Protein AF-A0A9E3WUY4-F1 (afdb_monomer_lite)

Secondary structure (DSSP, 8-state):
---TTS-TTTTTTHHHHHHHHHHHHHHHHHTTS--SS----EE---S-SSTTS-TTHHHHHTTTSSEE---HHHHHHHHHTTPPPPP-TT-PPPHHHHHHHHHH--HHHHHHHHHHHHHHHHHHHHHHHHHHHHHHHHHHHT-

Sequence (143 aa):
KHVPQLSPEAQGLVGIVNAQRIWQDNQSWWQGKGCPLAQEMIFASTGTKKPSDPPWKYVAALAGSDIQTNPPATNDAVEESGRTFTRQIDQLPAASILADIDTHVDMDHLEQTLMAEGIAKFAAPQLALLKLIAEKRASLALR

Radius of gyration: 19.66 Å; chains: 1; bounding box: 57×43×50 Å

pLDDT: mean 96.11, std 4.92, range [54.44, 98.75]

Structure (mmCIF, N/CA/C/O backbone):
data_AF-A0A9E3WUY4-F1
#
_entry.id   AF-A0A9E3WUY4-F1
#
loop_
_atom_site.group_PDB
_atom_site.id
_atom_site.type_symbol
_atom_site.label_atom_id
_atom_site.label_alt_id
_atom_site.label_comp_id
_atom_site.label_asym_id
_atom_site.label_entity_id
_atom_site.label_seq_id
_atom_site.pdbx_PDB_ins_code
_atom_site.Cartn_x
_atom_site.Cartn_y
_atom_site.Cartn_z
_atom_site.occupancy
_atom_site.B_iso_or_equiv
_atom_site.auth_seq_id
_atom_site.auth_comp_id
_atom_site.auth_asym_id
_atom_site.auth_atom_id
_atom_site.pdbx_PDB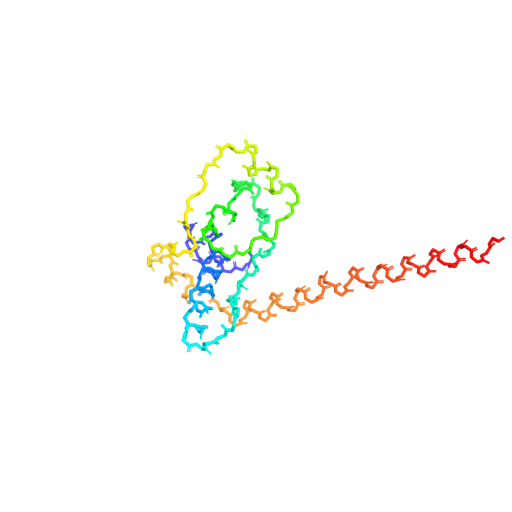_model_num
ATOM 1 N N . LYS A 1 1 ? -8.486 15.821 -5.918 1.00 68.94 1 LYS A N 1
ATOM 2 C CA . LYS A 1 1 ? -8.754 15.688 -7.375 1.00 68.94 1 LYS A CA 1
ATOM 3 C C . LYS A 1 1 ? -9.858 14.668 -7.635 1.00 68.94 1 LYS A C 1
ATOM 5 O O . LYS A 1 1 ? -10.738 14.972 -8.419 1.00 68.94 1 LYS A O 1
ATOM 10 N N . HIS A 1 2 ? -9.848 13.528 -6.943 1.00 85.81 2 HIS A N 1
ATOM 11 C CA . HIS A 1 2 ? -10.930 12.539 -6.962 1.00 85.81 2 HIS A CA 1
ATOM 12 C C . HIS A 1 2 ? -11.652 12.550 -5.610 1.00 85.81 2 HIS A C 1
ATOM 14 O O . HIS A 1 2 ? -11.023 12.909 -4.612 1.00 85.81 2 HIS A O 1
ATOM 20 N N . VAL A 1 3 ? -12.948 12.228 -5.609 1.00 92.25 3 VAL A N 1
ATOM 21 C CA . VAL A 1 3 ? -13.820 12.112 -4.422 1.00 92.25 3 VAL A CA 1
ATOM 22 C C . VAL A 1 3 ? -13.675 13.234 -3.366 1.00 92.25 3 VAL A C 1
ATOM 24 O O . VAL A 1 3 ? -13.477 12.957 -2.181 1.00 92.25 3 VAL A O 1
ATOM 27 N N . PRO A 1 4 ? -13.748 14.530 -3.750 1.00 94.62 4 PRO A N 1
ATOM 28 C CA . PRO A 1 4 ? -13.717 15.636 -2.785 1.00 94.62 4 PRO A CA 1
ATOM 29 C C . PRO A 1 4 ? -14.911 15.647 -1.817 1.00 94.62 4 PRO A C 1
ATOM 31 O O . PRO A 1 4 ? -14.875 16.390 -0.845 1.00 94.62 4 PRO A O 1
ATOM 34 N N . GLN A 1 5 ? -15.955 14.862 -2.098 1.00 96.19 5 GLN A N 1
ATOM 35 C CA . GLN A 1 5 ? -17.165 14.751 -1.286 1.00 96.19 5 GLN A CA 1
ATOM 36 C C . GLN A 1 5 ? -16.959 13.936 -0.006 1.00 96.19 5 GLN A C 1
ATOM 38 O O . GLN A 1 5 ? -17.750 14.096 0.915 1.00 96.19 5 GLN A O 1
ATOM 43 N N . LEU A 1 6 ? -15.911 13.101 0.062 1.00 97.25 6 LEU A N 1
ATOM 44 C CA . LEU A 1 6 ? -15.597 12.356 1.280 1.00 97.25 6 LEU A CA 1
ATOM 45 C C . LEU A 1 6 ? -15.369 13.312 2.449 1.00 97.25 6 LEU A C 1
ATOM 47 O O . LEU A 1 6 ? -14.652 14.313 2.313 1.00 97.25 6 LEU A O 1
ATOM 51 N N . SER A 1 7 ? -15.916 12.936 3.600 1.00 97.12 7 SER A N 1
ATOM 52 C CA . SER A 1 7 ? -15.706 13.614 4.874 1.00 97.12 7 SER A CA 1
ATOM 53 C C . SER A 1 7 ? -14.212 13.776 5.195 1.00 97.12 7 SER A C 1
ATOM 55 O O . SER A 1 7 ? -13.388 12.946 4.787 1.00 97.12 7 SER A O 1
ATOM 57 N N . PRO A 1 8 ? -13.821 14.822 5.947 1.00 95.69 8 PRO A N 1
ATOM 58 C CA . PRO A 1 8 ? -12.442 14.993 6.404 1.00 95.69 8 PRO A CA 1
ATOM 59 C C . PRO A 1 8 ? -11.870 13.748 7.096 1.00 95.69 8 PRO A C 1
ATOM 61 O O . PRO A 1 8 ? -10.690 13.443 6.928 1.00 95.69 8 PRO A O 1
ATOM 64 N N . GLU A 1 9 ? -12.706 13.011 7.823 1.00 95.75 9 GLU A N 1
ATOM 65 C CA . GLU A 1 9 ? -12.349 11.787 8.532 1.00 95.75 9 GLU A CA 1
ATOM 66 C C . GLU A 1 9 ? -12.074 10.614 7.577 1.00 95.75 9 GLU A C 1
ATOM 68 O O . GLU A 1 9 ? -11.158 9.832 7.825 1.00 95.75 9 GLU A O 1
ATOM 73 N N . ALA A 1 10 ? -12.806 10.501 6.462 1.00 96.69 10 ALA A N 1
ATOM 74 C CA . ALA A 1 10 ? -12.575 9.474 5.441 1.00 96.69 10 ALA A CA 1
ATOM 75 C C . ALA A 1 10 ? -11.369 9.782 4.529 1.00 96.69 10 ALA A C 1
ATOM 77 O O . ALA A 1 10 ? -10.779 8.879 3.916 1.00 96.69 10 ALA A O 1
ATOM 78 N N . GLN A 1 11 ? -10.962 11.052 4.430 1.00 94.75 11 GLN A N 1
ATOM 79 C CA . GLN A 1 11 ? -9.879 11.479 3.545 1.00 94.75 11 GLN A CA 1
ATOM 80 C C . GLN A 1 11 ? -8.527 10.857 3.920 1.00 94.75 11 GLN A C 1
ATOM 82 O O . GLN A 1 11 ? -7.862 11.218 4.889 1.00 94.75 11 GLN A O 1
ATOM 87 N N . GLY A 1 12 ? -8.027 9.985 3.043 1.00 93.69 12 GLY A N 1
ATOM 88 C CA . GLY A 1 12 ? -6.771 9.260 3.253 1.00 93.69 12 GLY A CA 1
ATOM 89 C C . GLY A 1 12 ? -6.929 7.912 3.956 1.00 93.69 12 GLY A C 1
ATOM 90 O O . GLY A 1 12 ? -5.907 7.314 4.295 1.00 93.69 12 GLY A O 1
ATOM 91 N N . LEU A 1 13 ? -8.165 7.430 4.134 1.00 96.31 13 LEU A N 1
ATOM 92 C CA . LEU A 1 13 ? -8.459 6.083 4.627 1.00 96.31 13 LEU A CA 1
ATOM 93 C C . LEU A 1 13 ? -8.826 5.089 3.522 1.00 96.31 13 LEU A C 1
ATOM 95 O O . LEU A 1 13 ? -8.612 3.901 3.721 1.00 96.31 13 LEU A O 1
ATOM 99 N N . VAL A 1 14 ? -9.287 5.545 2.351 1.00 96.56 14 VAL A N 1
ATOM 100 C CA . VAL A 1 14 ? -9.763 4.672 1.252 1.00 96.56 14 VAL A CA 1
ATOM 101 C C . VAL A 1 14 ? -8.799 3.519 0.942 1.00 96.56 14 VAL A C 1
ATOM 103 O O . VAL A 1 14 ? -9.213 2.368 0.902 1.00 96.56 14 VAL A O 1
ATOM 106 N N . GLY A 1 15 ? -7.497 3.795 0.793 1.00 96.38 15 GLY A N 1
ATOM 107 C CA . GLY A 1 15 ? -6.505 2.747 0.515 1.00 96.38 15 GLY A CA 1
ATOM 108 C C . GLY A 1 15 ? -6.292 1.755 1.667 1.00 96.38 15 GLY A C 1
ATOM 109 O O . GLY A 1 15 ? -6.070 0.576 1.413 1.00 96.38 15 GLY A O 1
ATOM 110 N N . ILE A 1 16 ? -6.389 2.217 2.920 1.00 97.62 16 ILE A N 1
ATOM 111 C CA . ILE A 1 16 ? -6.283 1.363 4.115 1.00 97.62 16 ILE A CA 1
ATOM 112 C C . ILE A 1 16 ? -7.520 0.469 4.211 1.00 97.62 16 ILE A C 1
ATOM 114 O O . ILE A 1 16 ? -7.380 -0.745 4.303 1.00 97.62 16 ILE A O 1
ATOM 118 N N . VAL A 1 17 ? -8.714 1.060 4.111 1.00 98.31 17 VAL A N 1
ATOM 119 C CA . VAL A 1 17 ? -9.992 0.336 4.155 1.00 98.31 17 VAL A CA 1
ATOM 120 C C . VAL A 1 17 ? -10.061 -0.708 3.046 1.00 98.31 17 VAL A C 1
ATOM 122 O O . VAL A 1 17 ? -10.441 -1.846 3.307 1.00 98.31 17 VAL A O 1
ATOM 125 N N . ASN A 1 18 ? -9.637 -0.356 1.829 1.00 98.00 18 ASN A N 1
ATOM 126 C CA . ASN A 1 18 ? -9.582 -1.299 0.717 1.00 98.00 18 ASN A CA 1
ATOM 127 C C . ASN A 1 18 ? -8.662 -2.492 1.029 1.00 98.00 18 ASN A C 1
ATOM 129 O O . ASN A 1 18 ? -9.065 -3.638 0.865 1.00 98.00 18 ASN A O 1
ATOM 133 N N . ALA A 1 19 ? -7.452 -2.239 1.538 1.00 98.12 19 ALA A N 1
ATOM 134 C CA . ALA A 1 19 ? -6.515 -3.303 1.898 1.00 98.12 19 ALA A CA 1
ATOM 135 C C . ALA A 1 19 ? -7.040 -4.203 3.032 1.00 98.12 19 ALA A C 1
ATOM 137 O O . ALA A 1 19 ? -6.917 -5.421 2.939 1.00 98.12 19 ALA A O 1
ATOM 138 N N . GLN A 1 20 ? -7.653 -3.625 4.071 1.00 98.56 20 GLN A N 1
ATOM 139 C CA . GLN A 1 20 ? -8.235 -4.378 5.189 1.00 98.56 20 GLN A CA 1
ATOM 140 C C . GLN A 1 20 ? -9.414 -5.255 4.736 1.00 98.56 20 GLN A C 1
ATOM 142 O O . GLN A 1 20 ? -9.489 -6.419 5.121 1.00 98.56 20 GLN A O 1
ATOM 147 N N . ARG A 1 21 ? -10.306 -4.730 3.883 1.00 98.38 21 ARG A N 1
ATOM 148 C CA . ARG A 1 21 ? -11.436 -5.493 3.322 1.00 98.38 21 ARG A CA 1
ATOM 149 C C . ARG A 1 21 ? -10.961 -6.641 2.432 1.00 98.38 21 ARG A C 1
ATOM 151 O O . ARG A 1 21 ? -11.361 -7.775 2.659 1.00 98.38 21 ARG A O 1
ATOM 158 N N . ILE A 1 22 ? -10.035 -6.379 1.505 1.00 97.94 22 ILE A N 1
ATOM 159 C CA . ILE A 1 22 ? -9.468 -7.432 0.644 1.00 97.94 22 ILE A CA 1
ATOM 160 C C . ILE A 1 22 ? -8.748 -8.492 1.484 1.00 97.94 22 ILE A C 1
ATOM 162 O O . ILE A 1 22 ? -8.838 -9.677 1.177 1.00 97.94 22 ILE A O 1
ATOM 166 N N . TRP A 1 23 ? -8.068 -8.100 2.566 1.00 98.25 23 TRP A N 1
ATOM 167 C CA . TRP A 1 23 ? -7.468 -9.060 3.490 1.00 98.25 23 TRP A CA 1
ATOM 168 C C . TRP A 1 23 ? -8.524 -9.952 4.151 1.00 98.25 23 TRP A C 1
ATOM 170 O O . TRP A 1 23 ? -8.367 -11.172 4.132 1.00 98.25 23 TRP A O 1
ATOM 180 N N . GLN A 1 24 ? -9.625 -9.385 4.655 1.00 97.94 24 GLN A N 1
ATOM 181 C CA . GLN A 1 24 ? -10.740 -10.161 5.219 1.00 97.94 24 GLN A CA 1
ATOM 182 C C . GLN A 1 24 ? -11.356 -11.120 4.187 1.00 97.94 24 GLN A C 1
ATOM 184 O O . GLN A 1 24 ? -11.601 -12.291 4.501 1.00 97.94 24 GLN A O 1
ATOM 189 N N . ASP A 1 25 ? -11.545 -10.658 2.950 1.00 97.50 25 ASP A N 1
ATOM 190 C CA . ASP A 1 25 ? -12.063 -11.473 1.849 1.00 97.50 25 ASP A CA 1
ATOM 191 C 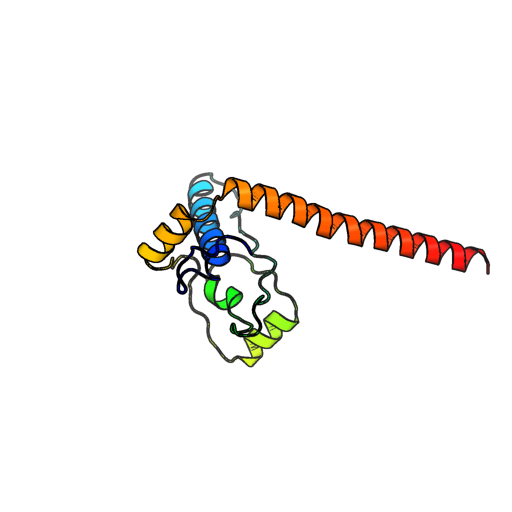C . ASP A 1 25 ? -11.090 -12.596 1.475 1.00 97.50 25 ASP A C 1
ATOM 193 O O . ASP A 1 25 ? -11.511 -13.735 1.281 1.00 97.50 25 ASP A O 1
ATOM 197 N N . ASN A 1 26 ? -9.782 -12.319 1.441 1.00 97.06 26 ASN A N 1
ATOM 198 C CA . ASN A 1 26 ? -8.747 -13.320 1.190 1.00 97.06 26 ASN A CA 1
ATOM 199 C C . ASN A 1 26 ? -8.757 -14.404 2.278 1.00 97.06 26 ASN A C 1
ATOM 201 O O . ASN A 1 26 ? -8.797 -15.591 1.952 1.00 97.06 26 ASN A O 1
ATOM 205 N N . GLN A 1 27 ? -8.788 -14.019 3.559 1.00 95.94 27 GLN A N 1
ATOM 206 C CA . GLN A 1 27 ? -8.883 -14.979 4.666 1.00 95.94 27 GLN A CA 1
ATOM 207 C C . GLN A 1 27 ? -10.129 -15.864 4.523 1.00 95.94 27 GLN A C 1
ATOM 209 O O . GLN A 1 27 ? -10.029 -17.090 4.586 1.00 95.94 27 GLN A O 1
ATOM 214 N N . SER A 1 28 ? -11.286 -15.250 4.261 1.00 96.19 28 SER A N 1
ATOM 215 C CA . SER A 1 28 ? -12.567 -15.951 4.120 1.00 96.19 28 SER A CA 1
ATOM 216 C C . SER A 1 28 ? -12.590 -16.877 2.904 1.00 96.19 28 SER A C 1
ATOM 218 O O . SER A 1 28 ? -13.083 -18.000 2.981 1.00 96.19 28 SER A O 1
ATOM 220 N N . TRP A 1 29 ? -12.030 -16.433 1.778 1.00 96.75 29 TRP A N 1
ATOM 221 C CA . TRP A 1 29 ? -11.984 -17.212 0.548 1.00 96.75 29 TRP A CA 1
ATOM 222 C C . TRP A 1 29 ? -11.117 -18.455 0.709 1.00 96.75 29 TRP A C 1
ATOM 224 O O . TRP A 1 29 ? -11.535 -19.540 0.318 1.00 96.75 29 TRP A O 1
ATOM 234 N N . TRP A 1 30 ? -9.915 -18.331 1.274 1.00 96.19 30 TRP A N 1
ATOM 235 C CA . TRP A 1 30 ? -8.998 -19.469 1.392 1.00 96.19 30 TRP A CA 1
ATOM 236 C C . TRP A 1 30 ? -9.340 -20.422 2.534 1.00 96.19 30 TRP A C 1
ATOM 238 O O . TRP A 1 30 ? -8.896 -21.577 2.524 1.00 96.19 30 TRP A O 1
ATOM 248 N N . GLN A 1 31 ? -10.164 -19.983 3.484 1.00 94.19 31 GLN A N 1
ATOM 249 C CA . GLN A 1 31 ? -10.632 -20.818 4.576 1.00 94.19 31 GLN A CA 1
ATOM 250 C C . GLN A 1 31 ? -11.303 -22.097 4.053 1.00 94.19 31 GLN A C 1
ATOM 252 O O . GLN A 1 31 ? -12.186 -22.082 3.200 1.00 94.19 31 GLN A O 1
ATOM 257 N N . GLY A 1 32 ? -10.870 -23.245 4.579 1.00 93.69 32 GLY A N 1
ATOM 258 C CA . GLY A 1 32 ? -11.474 -24.541 4.263 1.00 93.69 32 GLY A CA 1
ATOM 259 C C . GLY A 1 32 ? -11.136 -25.113 2.881 1.00 93.69 32 GLY A C 1
ATOM 260 O O . GLY A 1 32 ? -11.566 -26.223 2.583 1.00 93.69 32 GLY A O 1
ATOM 261 N N . LYS A 1 33 ? -10.327 -24.434 2.053 1.00 95.56 33 LYS A N 1
ATOM 262 C CA . LYS A 1 33 ? -9.911 -24.963 0.737 1.00 95.56 33 LYS A CA 1
ATOM 263 C C . LYS A 1 33 ? -8.838 -26.056 0.808 1.00 95.56 33 LYS A C 1
ATOM 265 O O . LYS A 1 33 ? -8.558 -26.688 -0.205 1.00 95.56 33 LYS A O 1
ATOM 270 N N . GLY A 1 34 ? -8.245 -26.292 1.982 1.00 94.06 34 GLY A N 1
ATOM 271 C CA . GLY A 1 34 ? -7.255 -27.356 2.183 1.00 94.06 34 GLY A CA 1
ATOM 272 C C . GLY A 1 34 ? -5.941 -27.131 1.429 1.00 94.06 34 GLY A C 1
ATOM 273 O O . GLY A 1 34 ? -5.248 -28.096 1.111 1.00 94.06 34 GLY A O 1
ATOM 274 N N . CYS A 1 35 ? -5.602 -25.875 1.117 1.00 94.19 35 CYS A N 1
ATOM 275 C CA . CYS A 1 35 ? -4.324 -25.542 0.500 1.00 94.19 35 CYS A CA 1
ATOM 276 C C . CYS A 1 35 ? -3.170 -25.965 1.429 1.00 94.19 35 CYS A C 1
ATOM 278 O O . CYS A 1 35 ? -3.235 -25.696 2.630 1.00 94.19 35 CYS A O 1
ATOM 280 N N . PRO A 1 36 ? -2.101 -26.594 0.904 1.00 95.25 36 PRO A N 1
ATOM 281 C CA . PRO A 1 36 ? -0.967 -27.030 1.723 1.00 95.25 36 PRO A CA 1
ATOM 282 C C . PRO A 1 36 ? -0.186 -25.857 2.331 1.00 95.25 36 PRO A C 1
ATOM 284 O O . PRO A 1 36 ? 0.533 -26.040 3.309 1.00 95.25 36 PRO A O 1
ATOM 287 N N . LEU A 1 37 ? -0.324 -24.663 1.748 1.00 94.25 37 LEU A N 1
ATOM 288 C CA . LEU A 1 37 ? 0.252 -23.411 2.222 1.00 94.25 37 LEU A CA 1
ATOM 289 C C . LEU A 1 37 ? -0.858 -22.368 2.378 1.00 94.25 37 LEU A C 1
ATOM 291 O O . LEU A 1 37 ? -1.832 -22.375 1.620 1.00 94.25 37 LEU A O 1
ATOM 295 N N . ALA A 1 38 ? -0.688 -21.466 3.343 1.00 90.81 38 ALA A N 1
ATOM 296 C CA . ALA A 1 38 ? -1.544 -20.296 3.479 1.00 90.81 38 ALA A CA 1
ATOM 297 C C . ALA A 1 38 ? -1.275 -19.314 2.329 1.00 90.81 38 ALA A C 1
ATOM 299 O O . ALA A 1 38 ? -0.124 -19.086 1.958 1.00 90.81 38 ALA A O 1
ATOM 300 N N . GLN A 1 39 ? -2.335 -18.728 1.774 1.00 93.81 39 GLN A N 1
ATOM 301 C CA . GLN A 1 39 ? -2.214 -17.658 0.789 1.00 93.81 39 GLN A CA 1
ATOM 302 C C . GLN A 1 39 ? -2.150 -16.310 1.514 1.00 93.81 39 GLN A C 1
ATOM 304 O O . GLN A 1 39 ? -3.169 -15.812 1.995 1.00 93.81 39 GLN A O 1
ATOM 309 N N . GLU A 1 40 ? -0.961 -15.719 1.567 1.00 94.75 40 GLU A N 1
ATOM 310 C CA . GLU A 1 40 ? -0.735 -14.400 2.163 1.00 94.75 40 GLU A CA 1
ATOM 311 C C . GLU A 1 40 ? -0.942 -13.274 1.144 1.00 94.75 40 GLU A C 1
ATOM 313 O O . GLU A 1 40 ? -0.673 -13.424 -0.054 1.00 94.75 40 GLU A O 1
ATOM 318 N N . MET A 1 41 ? -1.387 -12.116 1.628 1.00 97.31 41 MET A N 1
ATOM 319 C CA . MET A 1 41 ? -1.315 -10.868 0.881 1.00 97.31 41 MET A CA 1
ATOM 320 C C . MET A 1 41 ? 0.071 -10.225 0.976 1.00 97.31 41 MET A C 1
ATOM 322 O O . MET A 1 41 ? 0.781 -10.340 1.973 1.00 97.31 41 MET A O 1
ATOM 326 N N . ILE A 1 42 ? 0.432 -9.469 -0.062 1.00 98.12 42 ILE A N 1
ATOM 327 C CA . ILE A 1 42 ? 1.575 -8.557 -0.021 1.00 98.12 42 ILE A CA 1
ATOM 328 C C . ILE A 1 42 ? 1.048 -7.131 -0.142 1.00 98.12 42 ILE A C 1
ATOM 330 O O . ILE A 1 42 ? 0.590 -6.708 -1.205 1.00 98.12 42 ILE A O 1
ATOM 334 N N . PHE A 1 43 ? 1.143 -6.369 0.942 1.00 97.88 43 PHE A N 1
ATOM 335 C CA . PHE A 1 43 ? 0.837 -4.946 0.949 1.00 97.88 43 PHE A CA 1
ATOM 336 C C . PHE A 1 43 ? 2.043 -4.170 0.418 1.00 97.88 43 PHE A C 1
ATOM 338 O O . PHE A 1 43 ? 3.093 -4.100 1.060 1.00 97.88 43 PHE A O 1
ATOM 345 N N . ALA A 1 44 ? 1.899 -3.596 -0.774 1.00 96.56 44 ALA A N 1
ATOM 346 C CA . ALA A 1 44 ? 2.937 -2.814 -1.437 1.00 96.56 44 ALA A CA 1
ATOM 347 C C . ALA A 1 44 ? 2.606 -1.316 -1.453 1.00 96.56 44 ALA A C 1
ATOM 349 O O . ALA A 1 44 ? 1.473 -0.900 -1.220 1.00 96.56 44 ALA A O 1
ATOM 350 N N . SER A 1 45 ? 3.604 -0.489 -1.785 1.00 94.88 45 SER A N 1
ATOM 351 C CA . SER A 1 45 ? 3.457 0.975 -1.856 1.00 94.88 45 SER A CA 1
ATOM 352 C C . SER A 1 45 ? 3.035 1.615 -0.523 1.00 94.88 45 SER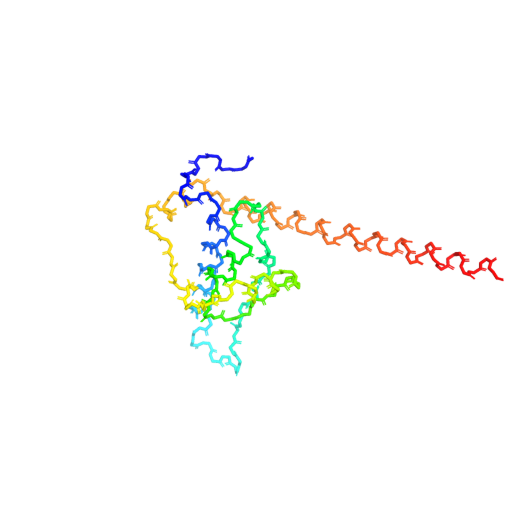 A C 1
ATOM 354 O O . SER A 1 45 ? 2.335 2.628 -0.493 1.00 94.88 45 SER A O 1
ATOM 356 N N . THR A 1 46 ? 3.522 1.066 0.586 1.00 95.38 46 THR A N 1
ATOM 357 C CA . THR A 1 46 ? 3.225 1.461 1.977 1.00 95.38 46 THR A CA 1
ATOM 358 C C . THR A 1 46 ? 3.939 2.735 2.445 1.00 95.38 46 THR A C 1
ATOM 360 O O . THR A 1 46 ? 3.723 3.190 3.564 1.00 95.38 46 THR A O 1
ATOM 363 N N . GLY A 1 47 ? 4.765 3.366 1.606 1.00 92.56 47 GLY A N 1
ATOM 364 C CA . GLY A 1 47 ? 5.329 4.680 1.922 1.00 92.56 47 GLY A CA 1
ATOM 365 C C . GLY A 1 47 ? 4.241 5.757 1.992 1.00 92.56 47 GLY A C 1
ATOM 366 O O . GLY A 1 47 ? 3.383 5.827 1.105 1.00 92.56 47 GLY A O 1
ATOM 367 N N . THR A 1 48 ? 4.279 6.607 3.020 1.00 93.06 48 THR A N 1
ATOM 368 C CA . THR A 1 48 ? 3.308 7.691 3.232 1.00 93.06 48 THR A CA 1
ATOM 369 C C . THR A 1 48 ? 3.249 8.665 2.049 1.00 93.06 48 THR A C 1
ATOM 371 O O . THR A 1 48 ? 4.273 9.060 1.498 1.00 93.06 48 THR A O 1
ATOM 374 N N . LYS A 1 49 ? 2.032 9.051 1.632 1.00 88.31 49 LYS A N 1
ATOM 375 C CA . LYS A 1 49 ? 1.809 9.898 0.441 1.00 88.31 49 LYS A CA 1
ATOM 376 C C . LYS A 1 49 ? 1.648 11.383 0.761 1.00 88.31 49 LYS A C 1
ATOM 378 O O . LYS A 1 49 ? 1.977 12.222 -0.071 1.00 88.31 49 LYS A O 1
ATOM 383 N N . LYS A 1 50 ? 1.110 11.712 1.939 1.00 90.25 50 LYS A N 1
ATOM 384 C CA . LYS A 1 50 ? 0.943 13.094 2.404 1.00 90.25 50 LYS A CA 1
ATOM 385 C C . LYS A 1 50 ? 2.071 13.418 3.386 1.00 90.25 50 LYS A C 1
ATOM 387 O O . LYS A 1 50 ? 2.157 12.734 4.397 1.00 90.25 50 LYS A O 1
ATOM 392 N N . PRO A 1 51 ? 2.889 14.460 3.162 1.00 90.69 51 PRO A N 1
ATOM 393 C CA . PRO A 1 51 ? 3.976 14.810 4.083 1.00 90.69 51 PRO A CA 1
ATOM 394 C C . PRO A 1 51 ? 3.526 15.115 5.521 1.00 90.69 51 PRO A C 1
ATOM 396 O O . PRO A 1 51 ? 4.322 15.017 6.443 1.00 90.69 51 PRO A O 1
ATOM 399 N N . SER A 1 52 ? 2.259 15.496 5.711 1.00 93.50 52 SER A N 1
ATOM 400 C CA . SER A 1 52 ? 1.665 15.752 7.028 1.00 93.50 52 SER A CA 1
ATOM 401 C C . SER A 1 52 ? 1.253 14.485 7.784 1.00 93.50 52 SER A C 1
ATOM 403 O O . SER A 1 52 ? 0.995 14.554 8.981 1.00 93.50 52 SER A O 1
ATOM 405 N N . ASP A 1 53 ? 1.119 13.351 7.093 1.00 95.06 53 ASP A N 1
ATOM 406 C CA . ASP A 1 53 ? 0.826 12.071 7.732 1.00 95.06 53 ASP A CA 1
ATOM 407 C C . ASP A 1 53 ? 2.118 11.497 8.348 1.00 95.06 53 ASP A C 1
ATOM 409 O O . ASP A 1 53 ? 3.200 11.680 7.784 1.00 95.06 53 ASP A O 1
ATOM 413 N N . PRO A 1 54 ? 2.035 10.733 9.452 1.00 96.38 54 PRO A N 1
ATOM 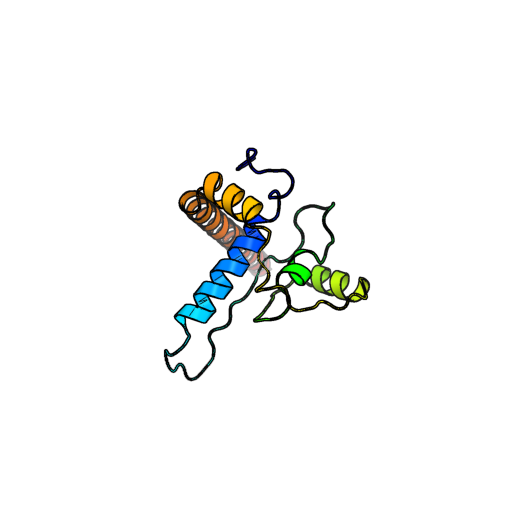414 C CA . PRO A 1 54 ? 3.198 10.033 9.985 1.00 96.38 54 PRO A CA 1
ATOM 415 C C . PRO A 1 54 ? 3.842 9.119 8.925 1.00 96.38 54 PRO A C 1
ATOM 417 O O . PRO A 1 54 ? 3.120 8.434 8.188 1.00 96.38 54 PRO A O 1
ATOM 420 N N . PRO A 1 55 ? 5.181 9.034 8.843 1.00 96.94 55 PRO A N 1
ATOM 421 C CA . PRO A 1 55 ? 5.854 8.252 7.801 1.00 96.94 55 PRO A CA 1
ATOM 422 C C . PRO A 1 55 ? 5.630 6.733 7.929 1.00 96.94 55 PRO A C 1
ATOM 424 O O . PRO A 1 55 ? 5.771 6.007 6.950 1.00 96.94 55 PRO A O 1
ATOM 427 N N . TRP A 1 56 ? 5.190 6.263 9.101 1.00 97.00 56 TRP A N 1
ATOM 428 C CA . TRP A 1 56 ? 4.793 4.876 9.386 1.00 97.00 56 TRP A CA 1
ATOM 429 C C . TRP A 1 56 ? 3.275 4.626 9.301 1.00 97.00 56 TRP A C 1
ATOM 431 O O . TRP A 1 56 ? 2.802 3.585 9.759 1.00 97.00 56 TRP A O 1
ATOM 441 N N . LYS A 1 57 ? 2.477 5.564 8.764 1.00 97.31 57 LYS A N 1
ATOM 442 C CA . LYS A 1 57 ? 1.000 5.493 8.760 1.00 97.31 57 LYS A CA 1
ATOM 443 C C . LYS A 1 57 ? 0.457 4.161 8.236 1.00 97.31 57 LYS A C 1
ATOM 445 O O . LYS A 1 57 ? -0.351 3.533 8.914 1.00 97.31 57 LYS A O 1
ATOM 450 N N . TYR A 1 58 ? 0.888 3.732 7.050 1.00 97.69 58 TYR A N 1
ATOM 451 C CA . TYR A 1 58 ? 0.386 2.491 6.452 1.00 97.69 58 TYR A CA 1
ATOM 452 C C . TYR A 1 58 ? 0.923 1.247 7.160 1.00 97.69 58 TYR A C 1
ATOM 454 O O . TYR A 1 58 ? 0.175 0.288 7.322 1.00 97.69 58 TYR A O 1
ATOM 462 N N . VAL A 1 59 ? 2.167 1.292 7.653 1.00 97.88 59 VAL A N 1
ATOM 463 C CA . VAL A 1 59 ? 2.741 0.180 8.424 1.00 97.88 59 VAL A CA 1
ATOM 464 C C . VAL A 1 59 ? 1.939 -0.080 9.689 1.00 97.88 59 VAL A C 1
ATOM 466 O O . VAL A 1 59 ? 1.560 -1.218 9.954 1.00 97.88 59 VAL A O 1
ATOM 469 N N . ALA A 1 60 ? 1.612 0.989 10.415 1.00 97.69 60 ALA A N 1
ATOM 470 C CA . ALA A 1 60 ? 0.787 0.919 11.611 1.00 97.69 60 ALA A CA 1
ATOM 471 C C . ALA A 1 60 ? -0.629 0.401 11.312 1.00 97.69 60 ALA A C 1
ATOM 473 O O . ALA A 1 60 ? -1.142 -0.431 12.052 1.00 97.69 60 ALA A O 1
ATOM 474 N N . ALA A 1 61 ? -1.255 0.884 10.235 1.00 97.75 61 ALA A N 1
ATOM 475 C CA . ALA A 1 61 ? -2.633 0.536 9.889 1.00 97.75 61 ALA A CA 1
ATOM 476 C C . ALA A 1 61 ? -2.802 -0.917 9.407 1.00 97.75 61 ALA A C 1
ATOM 478 O O . ALA A 1 61 ? -3.867 -1.501 9.583 1.00 97.75 61 ALA A O 1
ATOM 479 N N . LEU A 1 62 ? -1.760 -1.504 8.811 1.00 97.94 62 LEU A N 1
ATOM 480 C CA . LEU A 1 62 ? -1.778 -2.862 8.254 1.00 97.94 62 LEU A CA 1
ATOM 481 C C . LEU A 1 62 ? -1.017 -3.871 9.129 1.00 97.94 62 LEU A C 1
ATOM 483 O O . LEU A 1 62 ? -0.660 -4.957 8.679 1.00 97.94 62 LEU A O 1
ATOM 487 N N . ALA A 1 63 ? -0.716 -3.513 10.377 1.00 98.19 63 ALA A N 1
ATOM 488 C CA . ALA A 1 63 ? 0.025 -4.374 11.284 1.00 98.19 63 ALA A CA 1
ATOM 489 C C . ALA A 1 63 ? -0.793 -5.608 11.709 1.00 98.19 63 ALA A C 1
ATOM 491 O O . ALA A 1 63 ? -1.997 -5.528 11.969 1.00 98.19 63 ALA A O 1
ATOM 492 N N . GLY A 1 64 ? -0.109 -6.744 11.864 1.00 96.88 64 GLY A N 1
ATOM 493 C CA . GLY A 1 64 ? -0.630 -7.932 12.545 1.00 96.88 64 GLY A CA 1
ATOM 494 C C . GLY A 1 64 ? -1.064 -9.109 11.668 1.00 96.88 64 GLY A C 1
ATOM 495 O O . GLY A 1 64 ? -1.565 -10.078 12.236 1.00 96.88 64 GLY A O 1
ATOM 496 N N . SER A 1 65 ? -0.877 -9.062 10.345 1.00 96.56 65 SER A N 1
ATOM 497 C CA . SER A 1 65 ? -0.952 -10.235 9.457 1.00 96.56 65 SER A CA 1
ATOM 498 C C . SER A 1 65 ? -0.206 -9.974 8.148 1.00 96.56 65 SER A C 1
ATOM 500 O O . SER A 1 65 ? -0.066 -8.819 7.745 1.00 96.56 65 SER A O 1
ATOM 502 N N . ASP A 1 66 ? 0.184 -11.062 7.486 1.00 96.69 66 ASP A N 1
ATOM 503 C CA . ASP A 1 66 ? 0.709 -11.108 6.120 1.00 96.69 66 ASP A CA 1
ATOM 504 C C . ASP A 1 66 ? 1.949 -10.206 5.915 1.00 96.69 66 ASP A C 1
ATOM 506 O O . ASP A 1 66 ? 2.633 -9.817 6.867 1.00 96.69 66 ASP A O 1
ATOM 510 N N . ILE A 1 67 ? 2.298 -9.911 4.660 1.00 97.62 67 ILE A N 1
ATOM 511 C CA . ILE A 1 67 ? 3.592 -9.323 4.302 1.00 97.62 67 ILE A CA 1
ATOM 512 C C . ILE A 1 67 ? 3.417 -7.860 3.901 1.00 97.62 67 ILE A C 1
ATOM 514 O O . ILE A 1 67 ? 2.603 -7.526 3.043 1.00 97.62 67 ILE A O 1
ATOM 518 N N . GLN A 1 68 ? 4.251 -6.977 4.450 1.00 97.69 68 GLN A N 1
ATOM 519 C CA . GLN A 1 68 ? 4.403 -5.612 3.948 1.00 97.69 68 GLN A CA 1
ATOM 520 C C . GLN A 1 68 ? 5.743 -5.467 3.223 1.00 97.69 68 GLN A C 1
ATOM 522 O O . GLN A 1 68 ? 6.799 -5.736 3.797 1.00 97.69 68 GLN A O 1
ATOM 527 N N . THR A 1 69 ? 5.713 -5.029 1.962 1.00 97.50 69 THR A N 1
ATOM 528 C CA . THR A 1 69 ? 6.925 -4.673 1.214 1.00 97.50 69 THR A CA 1
ATOM 529 C C . THR A 1 69 ? 7.114 -3.162 1.239 1.00 97.50 69 THR A C 1
ATOM 531 O O . THR A 1 69 ? 6.392 -2.389 0.601 1.00 97.50 69 THR A O 1
ATOM 534 N N . ASN A 1 70 ? 8.088 -2.742 2.040 1.00 96.75 70 ASN A N 1
ATOM 535 C CA . ASN A 1 70 ? 8.312 -1.345 2.369 1.00 96.75 70 ASN A CA 1
ATOM 536 C C . ASN A 1 70 ? 9.563 -0.816 1.656 1.00 96.75 70 ASN A C 1
ATOM 538 O O . ASN A 1 70 ? 10.576 -1.518 1.589 1.00 96.75 70 ASN A O 1
ATOM 542 N N . PRO A 1 71 ? 9.547 0.439 1.173 1.00 94.56 71 PRO A N 1
ATOM 543 C CA . PRO A 1 71 ? 10.778 1.141 0.831 1.00 94.56 71 PRO A CA 1
ATOM 544 C C . PRO A 1 71 ? 11.720 1.212 2.049 1.00 94.56 71 PRO A C 1
ATOM 546 O O . PRO A 1 71 ? 11.217 1.373 3.163 1.00 94.56 71 PRO A O 1
ATOM 549 N N . PRO A 1 72 ? 13.057 1.185 1.869 1.00 96.31 72 PRO A N 1
ATOM 550 C CA . PRO A 1 72 ? 14.011 1.273 2.981 1.00 96.31 72 PRO A CA 1
ATOM 551 C C . PRO A 1 72 ? 13.731 2.439 3.939 1.00 96.31 72 PRO A C 1
ATOM 553 O O . PRO A 1 72 ? 13.545 2.213 5.126 1.00 96.31 72 PRO A O 1
ATOM 556 N N . ALA A 1 73 ? 13.506 3.644 3.407 1.00 96.06 73 ALA A N 1
ATOM 557 C CA . ALA A 1 73 ? 13.193 4.828 4.212 1.00 96.06 73 ALA A CA 1
ATOM 558 C C . ALA A 1 73 ? 11.909 4.700 5.060 1.00 96.06 73 ALA A C 1
ATOM 560 O O . ALA A 1 73 ? 11.759 5.382 6.069 1.00 96.06 73 ALA A O 1
ATOM 561 N N . THR A 1 74 ? 10.954 3.851 4.661 1.00 96.88 74 THR A N 1
ATOM 562 C CA . THR A 1 74 ? 9.765 3.564 5.478 1.00 96.88 74 THR A CA 1
ATOM 563 C C . THR A 1 74 ? 10.109 2.651 6.654 1.00 96.88 74 THR A C 1
ATOM 565 O O . THR A 1 74 ? 9.569 2.857 7.737 1.00 96.88 74 THR A O 1
ATOM 568 N N . ASN A 1 75 ? 11.012 1.683 6.467 1.00 97.38 75 ASN A N 1
ATOM 569 C CA . ASN A 1 75 ? 11.504 0.846 7.563 1.00 97.38 75 ASN A CA 1
ATOM 570 C C . ASN A 1 75 ? 12.353 1.663 8.544 1.00 97.38 75 ASN A C 1
ATOM 572 O O . ASN A 1 75 ? 12.122 1.556 9.744 1.00 97.38 75 ASN A O 1
ATOM 576 N N . ASP A 1 76 ? 13.232 2.534 8.039 1.00 98.06 76 ASP A N 1
ATOM 577 C CA . ASP A 1 76 ? 14.035 3.441 8.870 1.00 98.06 76 ASP A CA 1
ATOM 578 C C . ASP A 1 76 ? 13.119 4.324 9.731 1.00 98.06 76 ASP A C 1
ATOM 580 O O . ASP A 1 76 ? 13.242 4.371 10.950 1.00 98.06 76 ASP A O 1
ATOM 584 N N . ALA A 1 77 ? 12.098 4.938 9.119 1.00 97.88 77 ALA A N 1
ATOM 585 C CA . ALA A 1 77 ? 11.137 5.766 9.842 1.00 97.88 77 ALA A CA 1
ATOM 586 C C . ALA A 1 77 ? 10.320 4.983 10.886 1.00 97.88 77 ALA A C 1
ATOM 588 O O . ALA A 1 77 ? 9.915 5.542 11.905 1.00 97.88 77 ALA A O 1
ATOM 589 N N . VAL A 1 78 ? 10.038 3.702 10.637 1.00 97.88 78 VAL A N 1
ATOM 590 C CA . VAL A 1 78 ? 9.391 2.814 11.612 1.00 97.88 78 VAL A CA 1
ATOM 591 C C . VAL A 1 78 ? 10.318 2.552 12.796 1.00 97.88 78 VAL A C 1
ATOM 593 O O . VAL A 1 78 ? 9.873 2.694 13.935 1.00 97.88 78 VAL A O 1
ATOM 596 N N . GLU A 1 79 ? 11.580 2.213 12.544 1.00 97.88 79 GLU A N 1
ATOM 597 C CA . GLU A 1 79 ? 12.580 1.962 13.584 1.00 97.88 79 GLU A CA 1
ATOM 598 C C . GLU A 1 79 ? 12.824 3.215 14.438 1.00 97.88 79 GLU A C 1
ATOM 600 O O . GLU A 1 79 ? 12.669 3.175 15.660 1.00 97.88 79 GLU A O 1
ATOM 605 N N . GLU A 1 80 ? 13.081 4.356 13.796 1.00 98.12 80 GLU A N 1
ATOM 606 C CA . GLU A 1 80 ? 13.303 5.651 14.451 1.00 98.12 80 GLU A CA 1
ATOM 607 C C . GLU A 1 80 ? 12.102 6.119 15.280 1.00 98.12 80 GLU A C 1
ATOM 609 O O . GLU A 1 80 ? 12.264 6.850 16.258 1.00 98.12 80 GLU A O 1
ATOM 614 N N . SER A 1 81 ? 10.885 5.689 14.925 1.00 97.44 81 SER A N 1
ATOM 615 C CA . SER A 1 81 ? 9.684 6.049 15.681 1.00 97.44 81 SER A CA 1
ATOM 616 C C . SER A 1 81 ? 9.687 5.495 17.111 1.00 97.44 81 SER A C 1
ATOM 618 O O . SER A 1 81 ? 8.961 6.012 17.963 1.00 97.44 81 SER A O 1
ATOM 620 N N . GLY A 1 82 ? 10.443 4.418 17.372 1.00 97.75 82 GLY A N 1
ATOM 621 C CA . GLY A 1 82 ? 10.465 3.719 18.660 1.00 97.75 82 GLY A CA 1
ATOM 622 C C . GLY A 1 82 ? 9.111 3.124 19.072 1.00 97.75 82 GLY A C 1
ATOM 623 O O . GLY A 1 82 ? 8.906 2.791 20.241 1.00 97.75 82 GLY A O 1
ATOM 624 N N . ARG A 1 83 ? 8.147 3.023 18.145 1.00 96.88 83 ARG A N 1
ATOM 625 C CA . ARG A 1 83 ? 6.782 2.571 18.439 1.00 96.88 83 ARG A CA 1
ATOM 626 C C . ARG A 1 83 ? 6.679 1.055 18.357 1.00 96.88 83 ARG A C 1
ATOM 628 O O . ARG A 1 83 ? 7.209 0.421 17.455 1.00 96.88 83 ARG A O 1
ATOM 635 N N . THR A 1 84 ? 5.885 0.482 19.255 1.00 97.12 84 THR A N 1
ATOM 636 C CA . THR A 1 84 ? 5.369 -0.881 19.094 1.00 97.12 84 THR A CA 1
ATOM 637 C C . THR A 1 84 ? 4.008 -0.812 18.408 1.00 97.12 84 THR A C 1
ATOM 639 O O . THR A 1 84 ? 3.094 -0.157 18.913 1.00 97.12 84 THR A O 1
ATOM 642 N N . PHE A 1 85 ? 3.863 -1.475 17.262 1.00 97.06 85 PHE A N 1
ATOM 643 C CA . PHE A 1 85 ? 2.577 -1.602 16.576 1.00 97.06 85 PHE A CA 1
ATOM 644 C C . PHE A 1 85 ? 1.852 -2.867 17.034 1.00 97.06 85 PHE A C 1
ATOM 646 O O . PHE A 1 85 ? 2.448 -3.938 17.129 1.00 97.06 85 PHE A O 1
ATOM 653 N N . THR A 1 86 ? 0.558 -2.743 17.313 1.00 97.31 86 THR A N 1
ATOM 654 C CA . THR A 1 86 ? -0.329 -3.873 17.612 1.00 97.31 86 THR A CA 1
ATOM 655 C C . THR A 1 86 ? -1.114 -4.263 16.364 1.00 97.31 86 THR A C 1
ATOM 657 O O . THR A 1 86 ? -1.085 -3.559 15.359 1.00 97.31 86 THR A O 1
ATOM 660 N N . ARG A 1 87 ? -1.820 -5.394 16.410 1.00 98.19 87 ARG A N 1
ATOM 661 C CA . ARG A 1 87 ? -2.664 -5.846 15.301 1.00 98.19 87 ARG A CA 1
ATOM 662 C C . ARG A 1 87 ? -3.773 -4.829 14.998 1.00 98.19 87 ARG A C 1
ATOM 664 O O . ARG A 1 87 ? -4.533 -4.475 15.894 1.00 98.19 87 ARG A O 1
ATOM 671 N N . GLN A 1 88 ? -3.831 -4.371 13.748 1.00 98.25 88 GLN A N 1
ATOM 672 C CA . GLN A 1 88 ? -4.788 -3.388 13.219 1.00 98.25 88 GLN A CA 1
ATOM 673 C C . GLN A 1 88 ? -5.430 -3.822 11.891 1.00 98.25 88 GLN A C 1
ATOM 675 O O . GLN A 1 88 ? -6.416 -3.228 11.467 1.00 98.25 88 GLN A O 1
ATOM 680 N N . ILE A 1 89 ? -4.903 -4.854 11.225 1.00 98.00 89 ILE A N 1
ATOM 681 C CA . ILE A 1 89 ? -5.369 -5.282 9.895 1.00 98.00 89 ILE A CA 1
ATOM 682 C C . ILE A 1 89 ? -6.862 -5.664 9.846 1.00 98.00 89 ILE A C 1
ATOM 684 O O . ILE A 1 89 ? -7.510 -5.497 8.819 1.00 98.00 89 ILE A O 1
ATOM 688 N N . ASP A 1 90 ? -7.429 -6.121 10.961 1.00 97.38 90 ASP A N 1
ATOM 689 C CA . ASP A 1 90 ? -8.845 -6.478 11.101 1.00 97.38 90 ASP A CA 1
ATOM 690 C C . ASP A 1 90 ? -9.692 -5.397 11.795 1.00 97.38 90 ASP A C 1
ATOM 692 O O . ASP A 1 90 ? -10.876 -5.610 12.050 1.00 97.38 90 ASP A O 1
ATOM 696 N N . GLN A 1 91 ? -9.112 -4.226 12.069 1.00 97.94 91 GLN A N 1
ATOM 697 C CA . GLN A 1 91 ? -9.773 -3.109 12.741 1.00 97.94 91 GLN A CA 1
ATOM 698 C C . GLN A 1 91 ? -10.215 -2.064 11.710 1.00 97.94 91 GLN A C 1
ATOM 700 O O . GLN A 1 91 ? -9.478 -1.129 11.383 1.00 97.94 91 GLN A O 1
ATOM 705 N N . LEU A 1 92 ? -11.423 -2.236 11.169 1.00 97.88 92 LEU A N 1
ATOM 706 C CA . LEU A 1 92 ? -12.013 -1.262 10.248 1.00 97.88 92 LEU A CA 1
ATOM 707 C C . LEU A 1 92 ? -12.403 0.040 10.985 1.00 97.88 92 LEU A C 1
ATOM 709 O O . LEU A 1 92 ? -12.767 -0.003 12.163 1.00 97.88 92 LEU A O 1
ATOM 713 N N . PRO A 1 93 ? -12.383 1.201 10.301 1.00 97.56 93 PRO A N 1
ATOM 714 C CA . PRO A 1 93 ? -12.920 2.452 10.835 1.00 97.56 93 PRO A CA 1
ATOM 715 C C . PRO A 1 93 ? -14.412 2.375 11.197 1.00 97.56 93 PRO A C 1
ATOM 717 O O . PRO A 1 93 ? -15.114 1.420 10.864 1.00 97.56 93 PRO A O 1
ATOM 720 N N . ALA A 1 94 ? -14.919 3.432 11.839 1.00 98.12 94 ALA A N 1
ATOM 721 C CA . ALA A 1 94 ? -16.332 3.546 12.194 1.00 98.12 94 ALA A CA 1
ATOM 722 C C . ALA A 1 94 ? -17.260 3.346 10.981 1.00 98.12 94 ALA A C 1
ATOM 724 O O . ALA A 1 94 ? -16.958 3.790 9.872 1.00 98.12 94 ALA A O 1
ATOM 725 N N . ALA A 1 95 ? -18.432 2.746 11.209 1.00 98.31 95 ALA A N 1
ATOM 726 C CA . ALA A 1 95 ? -19.394 2.429 10.150 1.00 98.31 95 ALA A CA 1
ATOM 727 C C . ALA A 1 95 ? -19.818 3.650 9.314 1.00 98.31 95 ALA A C 1
ATOM 729 O O . ALA A 1 95 ? -20.070 3.510 8.123 1.00 98.31 95 ALA A O 1
ATOM 730 N N . SER A 1 96 ? -19.847 4.850 9.904 1.00 98.31 96 SER A N 1
ATOM 731 C CA . SER A 1 96 ? -20.117 6.096 9.176 1.00 98.31 96 SER A CA 1
ATOM 732 C C . SER A 1 96 ? -19.040 6.425 8.139 1.00 98.31 96 SER A C 1
ATOM 734 O O . SER A 1 96 ? -19.377 6.860 7.047 1.00 98.31 96 SER A O 1
ATOM 736 N N . ILE A 1 97 ? -17.764 6.175 8.449 1.00 98.44 97 ILE A N 1
ATOM 737 C CA . ILE A 1 97 ? -16.641 6.369 7.519 1.00 98.44 97 ILE A CA 1
ATOM 738 C C . ILE A 1 97 ? -16.713 5.337 6.395 1.00 98.44 97 ILE A C 1
ATOM 740 O O . ILE A 1 97 ? -16.506 5.672 5.233 1.00 98.44 97 ILE A O 1
ATOM 744 N N . LEU A 1 98 ? -17.017 4.082 6.735 1.00 98.56 98 LEU A N 1
ATOM 745 C CA . LEU A 1 98 ? -17.194 3.026 5.740 1.00 98.56 98 LEU A CA 1
ATOM 746 C C . LEU A 1 98 ? -18.340 3.368 4.780 1.00 98.56 98 LEU A C 1
ATOM 748 O O . LEU A 1 98 ? -18.141 3.328 3.573 1.00 98.56 98 LEU A O 1
ATOM 752 N N . ALA A 1 99 ? -19.491 3.790 5.308 1.00 98.50 99 ALA A N 1
ATOM 753 C CA . ALA A 1 99 ? -20.640 4.196 4.505 1.00 98.50 99 ALA A CA 1
ATOM 754 C C . ALA A 1 99 ? -20.349 5.422 3.623 1.00 98.50 99 ALA A C 1
ATOM 756 O O . ALA A 1 99 ? -20.796 5.468 2.481 1.00 98.50 99 ALA A O 1
ATOM 757 N N . ASP A 1 100 ? -19.588 6.396 4.126 1.00 98.44 100 ASP A N 1
ATOM 758 C CA . ASP A 1 100 ? -19.143 7.568 3.362 1.00 98.44 100 ASP A CA 1
ATOM 759 C C . ASP A 1 100 ? -18.267 7.152 2.166 1.00 98.44 100 ASP A C 1
ATOM 761 O O . ASP A 1 100 ? -18.507 7.564 1.029 1.00 98.44 100 ASP A O 1
ATOM 765 N N . ILE A 1 101 ? -17.307 6.246 2.399 1.00 98.38 101 ILE A N 1
ATOM 766 C CA . ILE A 1 101 ? -16.480 5.647 1.341 1.00 98.38 101 ILE A CA 1
ATOM 767 C C . ILE A 1 101 ? -17.350 4.890 0.335 1.00 98.38 101 ILE A C 1
ATOM 769 O O . ILE A 1 101 ? -17.238 5.148 -0.860 1.00 98.38 101 ILE A O 1
ATOM 773 N N . ASP A 1 102 ? -18.238 4.014 0.801 1.00 98.12 102 ASP A N 1
ATOM 774 C CA . ASP A 1 102 ? -19.089 3.179 -0.057 1.00 98.12 102 ASP A CA 1
ATOM 775 C C . ASP A 1 102 ? -20.076 4.011 -0.890 1.00 98.12 102 ASP A C 1
ATOM 777 O O . ASP A 1 102 ? -20.439 3.628 -1.999 1.00 98.12 102 ASP A O 1
ATOM 781 N N . THR A 1 103 ? -20.495 5.170 -0.377 1.00 98.06 103 THR A N 1
ATOM 782 C CA . THR A 1 103 ? -21.413 6.081 -1.075 1.00 98.06 103 THR A CA 1
ATOM 783 C C . THR A 1 103 ? -20.707 6.886 -2.161 1.00 98.06 103 THR A C 1
ATOM 785 O O . THR A 1 103 ? -21.297 7.177 -3.203 1.00 98.06 103 THR A O 1
ATOM 788 N N . HIS A 1 104 ? -19.465 7.306 -1.914 1.00 97.94 104 HIS A N 1
ATOM 789 C CA . HIS A 1 104 ? -18.802 8.305 -2.752 1.00 97.94 104 HIS A CA 1
ATOM 790 C C . HIS A 1 104 ? -17.664 7.764 -3.615 1.00 97.94 104 HIS A C 1
ATOM 792 O O . HIS A 1 104 ? -17.264 8.442 -4.564 1.00 97.94 104 HIS A O 1
ATOM 798 N N . VAL A 1 105 ? -17.131 6.580 -3.315 1.00 97.81 105 VAL A N 1
ATOM 799 C CA . VAL A 1 105 ? -16.068 5.955 -4.104 1.00 97.81 105 VAL A CA 1
ATOM 800 C C . VAL A 1 105 ? -16.671 4.938 -5.064 1.00 97.81 105 VAL A C 1
ATOM 802 O O . VAL A 1 105 ? -17.122 3.870 -4.666 1.00 97.81 105 VAL A O 1
ATOM 805 N N . ASP A 1 106 ? -16.611 5.253 -6.354 1.00 97.38 106 ASP A N 1
ATOM 806 C CA . ASP A 1 106 ? -16.833 4.275 -7.417 1.00 97.38 106 ASP A CA 1
ATOM 807 C C . ASP A 1 106 ? -15.621 3.330 -7.487 1.00 97.38 106 ASP A C 1
ATOM 809 O O . ASP A 1 106 ? -14.547 3.707 -7.972 1.00 97.38 106 ASP A O 1
ATOM 813 N N . MET A 1 107 ? -15.780 2.127 -6.932 1.00 95.62 107 MET A N 1
ATOM 814 C CA . MET A 1 107 ? -14.708 1.134 -6.837 1.00 95.62 107 MET A CA 1
ATOM 815 C C . MET A 1 107 ? -14.302 0.570 -8.201 1.00 95.62 107 MET A C 1
ATOM 817 O O . MET A 1 107 ? -13.108 0.369 -8.424 1.00 95.62 107 MET A O 1
ATOM 821 N N . ASP A 1 108 ? -15.246 0.402 -9.129 1.00 97.12 108 ASP A N 1
ATOM 822 C CA . ASP A 1 108 ? -14.956 -0.088 -10.481 1.00 97.12 108 ASP A CA 1
ATOM 823 C C . ASP A 1 108 ? -14.125 0.945 -11.245 1.00 97.12 108 ASP A C 1
ATOM 825 O O . ASP A 1 108 ? -13.100 0.626 -11.857 1.00 97.12 108 ASP A O 1
ATOM 829 N N . HIS A 1 109 ? -14.518 2.220 -11.166 1.00 97.06 109 HIS A N 1
ATOM 830 C CA . HIS A 1 109 ? -13.748 3.301 -11.767 1.00 97.06 109 HIS A CA 1
ATOM 831 C C . HIS A 1 109 ? -12.365 3.451 -11.117 1.00 97.06 109 HIS A C 1
ATOM 833 O O . HIS A 1 109 ? -11.372 3.679 -11.821 1.00 97.06 109 HIS A O 1
ATOM 839 N N . LEU A 1 110 ? -12.278 3.319 -9.788 1.00 96.69 110 LEU A N 1
ATOM 840 C CA . LEU A 1 110 ? -11.013 3.361 -9.057 1.00 96.69 110 LEU A CA 1
ATOM 841 C C . LEU A 1 110 ? -10.069 2.250 -9.529 1.00 96.69 110 LEU A C 1
ATOM 843 O O . LEU A 1 110 ? -8.913 2.538 -9.845 1.00 96.69 110 LEU A O 1
ATOM 847 N N . GLU A 1 111 ? -10.552 1.009 -9.605 1.00 97.00 111 GLU A N 1
ATOM 848 C CA . GLU A 1 111 ? -9.772 -0.142 -10.061 1.00 97.00 111 GLU A CA 1
ATOM 849 C C . GLU A 1 111 ? -9.269 0.067 -11.490 1.00 97.00 111 GLU A C 1
ATOM 851 O O . GLU A 1 111 ? -8.061 0.012 -11.729 1.00 97.00 111 GLU A O 1
ATOM 856 N N . GLN A 1 112 ? -10.172 0.373 -12.428 1.00 97.94 112 GLN A N 1
ATOM 857 C CA . GLN A 1 112 ? -9.821 0.588 -13.834 1.00 97.94 112 GLN A CA 1
ATOM 858 C C . GLN A 1 112 ? -8.756 1.679 -13.986 1.00 97.94 112 GLN A C 1
ATOM 860 O O . GLN A 1 112 ? -7.768 1.504 -14.706 1.00 97.94 112 GLN A O 1
ATOM 865 N N . THR A 1 113 ? -8.929 2.791 -13.268 1.00 97.06 113 THR A N 1
ATOM 866 C CA . THR A 1 113 ? -7.995 3.921 -13.299 1.00 97.06 113 THR A CA 1
ATOM 867 C C . THR A 1 113 ? -6.630 3.528 -12.742 1.00 97.06 113 THR A C 1
ATOM 869 O O . THR A 1 113 ? -5.608 3.733 -13.402 1.00 97.06 113 THR A O 1
ATOM 872 N N . LEU A 1 114 ? -6.590 2.943 -11.541 1.00 96.62 114 LEU A N 1
ATOM 873 C CA . LEU A 1 114 ? -5.332 2.588 -10.882 1.00 96.62 114 LEU A CA 1
ATOM 874 C C . LEU A 1 114 ? -4.589 1.469 -11.615 1.00 96.62 114 LEU A C 1
ATOM 876 O O . LEU A 1 114 ? -3.359 1.514 -11.677 1.00 96.62 114 LEU A O 1
ATOM 880 N N . MET A 1 115 ? -5.302 0.511 -12.209 1.00 97.94 115 MET A N 1
ATOM 881 C CA . MET A 1 115 ? -4.705 -0.549 -13.020 1.00 97.94 115 MET A CA 1
ATOM 882 C C . MET A 1 115 ? -4.052 0.023 -14.282 1.00 97.94 115 MET A C 1
ATOM 884 O O . MET A 1 115 ? -2.878 -0.248 -14.548 1.00 97.94 115 MET A O 1
ATOM 888 N N . ALA A 1 116 ? -4.769 0.869 -15.030 1.00 98.00 116 ALA A N 1
ATOM 889 C CA . ALA A 1 116 ? -4.242 1.493 -16.242 1.00 98.00 116 ALA A CA 1
ATOM 890 C C . ALA A 1 116 ? -3.016 2.374 -15.947 1.00 98.00 116 ALA A C 1
ATOM 892 O O . ALA A 1 116 ? -1.977 2.253 -16.606 1.00 98.00 116 ALA A O 1
ATOM 893 N N . GLU A 1 117 ? -3.096 3.225 -14.918 1.00 97.38 117 GLU A N 1
ATOM 894 C CA . GLU A 1 117 ? -1.958 4.040 -14.490 1.00 97.38 117 GLU A CA 1
ATOM 895 C C . GLU A 1 117 ? -0.789 3.194 -13.979 1.00 97.38 117 GLU A C 1
ATOM 897 O O . GLU A 1 117 ? 0.371 3.526 -14.234 1.00 97.38 117 GLU A O 1
ATOM 902 N N . GLY A 1 118 ? -1.079 2.121 -13.241 1.00 96.81 118 GLY A N 1
ATOM 903 C CA . GLY A 1 118 ? -0.088 1.184 -12.728 1.00 96.81 118 GLY A CA 1
ATOM 904 C C . GLY A 1 118 ? 0.714 0.563 -13.865 1.00 96.81 118 GLY A C 1
ATOM 905 O O . GLY A 1 118 ? 1.934 0.706 -13.898 1.00 96.81 118 GLY A O 1
ATOM 906 N N . ILE A 1 119 ? 0.037 -0.030 -14.851 1.00 98.12 119 ILE A N 1
ATOM 907 C CA . ILE A 1 119 ? 0.681 -0.624 -16.032 1.00 98.12 119 ILE A CA 1
ATOM 908 C C . ILE A 1 119 ? 1.577 0.400 -16.737 1.00 98.12 119 ILE A C 1
ATOM 910 O O . ILE A 1 119 ? 2.737 0.104 -17.032 1.00 98.12 119 ILE A O 1
ATOM 914 N N . ALA A 1 120 ? 1.089 1.627 -16.946 1.00 97.69 120 ALA A N 1
ATOM 915 C CA . ALA A 1 120 ? 1.879 2.686 -17.570 1.00 97.69 120 ALA A CA 1
ATOM 916 C C . ALA A 1 120 ? 3.141 3.041 -16.757 1.00 97.69 120 ALA A C 1
ATOM 918 O O . ALA A 1 120 ? 4.224 3.195 -17.330 1.00 97.69 120 ALA A O 1
ATOM 919 N N . LYS A 1 121 ? 3.026 3.115 -15.422 1.00 96.56 121 LYS A N 1
ATOM 920 C CA . LYS A 1 121 ? 4.141 3.395 -14.499 1.00 96.56 121 LYS A CA 1
ATOM 921 C C . LYS A 1 121 ? 5.193 2.286 -14.461 1.00 96.56 121 LYS A C 1
ATOM 923 O O . LYS A 1 121 ? 6.323 2.577 -14.090 1.00 96.56 121 LYS A O 1
ATOM 928 N N . PHE A 1 122 ? 4.867 1.059 -14.865 1.00 96.75 122 PHE A N 1
ATOM 929 C CA . PHE A 1 122 ? 5.848 -0.021 -15.031 1.00 96.75 122 PHE A CA 1
ATOM 930 C C . PHE A 1 122 ? 6.433 -0.065 -16.448 1.00 96.75 122 PHE A C 1
ATOM 932 O O . PHE A 1 122 ? 7.649 -0.173 -16.618 1.00 96.75 122 PHE A O 1
ATOM 939 N N . ALA A 1 123 ? 5.586 0.054 -17.472 1.00 98.12 123 ALA A N 1
ATOM 940 C CA . ALA A 1 123 ? 6.005 -0.053 -18.866 1.00 98.12 123 ALA A CA 1
ATOM 941 C C . ALA A 1 123 ? 6.976 1.068 -19.270 1.00 98.12 123 ALA A C 1
ATOM 943 O O . ALA A 1 123 ? 7.986 0.803 -19.924 1.00 98.12 123 ALA A O 1
ATOM 944 N N . ALA A 1 124 ? 6.713 2.314 -18.860 1.00 97.88 124 ALA A N 1
ATOM 945 C CA . ALA A 1 124 ? 7.542 3.448 -19.262 1.00 9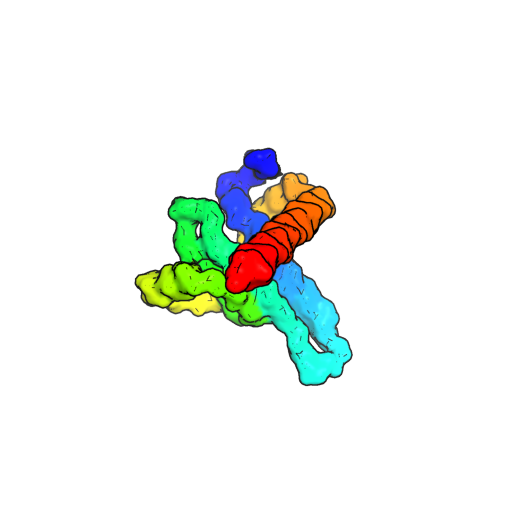7.88 124 ALA A CA 1
ATOM 946 C C . ALA A 1 124 ? 8.986 3.375 -18.710 1.00 97.88 124 ALA A C 1
ATOM 948 O O . ALA A 1 124 ? 9.916 3.483 -19.516 1.00 97.88 124 ALA A O 1
ATOM 949 N N . PRO A 1 125 ? 9.233 3.122 -17.405 1.00 98.19 125 PRO A N 1
ATOM 950 C CA . PRO A 1 125 ? 10.591 2.917 -16.899 1.00 98.19 125 PRO A CA 1
ATOM 951 C C . PRO A 1 125 ? 11.293 1.704 -17.511 1.00 98.19 125 PRO A C 1
ATOM 953 O O . PRO A 1 125 ? 12.492 1.776 -17.768 1.00 98.19 125 PRO A O 1
ATOM 956 N N . GLN A 1 126 ? 10.567 0.619 -17.804 1.00 98.50 126 GLN A N 1
ATOM 957 C CA . GLN A 1 126 ? 11.151 -0.550 -18.464 1.00 98.50 126 GLN A CA 1
ATOM 958 C C . GLN A 1 126 ? 11.645 -0.214 -19.878 1.00 98.50 126 GLN A C 1
ATOM 960 O O . GLN A 1 126 ? 12.768 -0.561 -20.244 1.00 98.50 126 GLN A O 1
ATOM 965 N N . LEU A 1 127 ? 10.845 0.503 -20.674 1.00 98.44 127 LEU A N 1
ATOM 966 C CA . LEU A 1 127 ? 11.261 0.967 -22.001 1.00 98.44 127 LEU A CA 1
ATOM 967 C C . LEU A 1 127 ? 12.447 1.939 -21.915 1.00 98.44 127 LEU A C 1
ATOM 969 O O . LEU A 1 127 ? 13.381 1.841 -22.713 1.00 98.44 127 LEU A O 1
ATOM 973 N N . ALA A 1 128 ? 12.448 2.837 -20.926 1.00 98.56 128 ALA A N 1
ATOM 974 C CA . ALA A 1 128 ? 13.569 3.738 -20.675 1.00 98.56 128 ALA A CA 1
ATOM 975 C C . ALA A 1 128 ? 14.855 2.974 -20.308 1.00 98.56 128 ALA A C 1
ATOM 977 O O . ALA A 1 128 ? 15.924 3.299 -20.825 1.00 98.56 128 ALA A O 1
ATOM 978 N N . LEU A 1 129 ? 14.755 1.923 -19.487 1.00 98.69 129 LEU A N 1
ATOM 979 C CA . LEU A 1 129 ? 15.875 1.047 -19.139 1.00 98.69 129 LEU A CA 1
ATOM 980 C C . LEU A 1 129 ? 16.432 0.327 -20.375 1.00 98.69 129 LEU A C 1
ATOM 982 O O . LEU A 1 129 ? 17.644 0.316 -20.586 1.00 98.69 129 LEU A O 1
ATOM 986 N N . LEU A 1 130 ? 15.565 -0.234 -21.223 1.00 98.75 130 LEU A N 1
ATOM 987 C CA . LEU A 1 130 ? 15.987 -0.895 -22.462 1.00 98.75 130 LEU A CA 1
ATOM 988 C C . LEU A 1 130 ? 16.703 0.075 -23.410 1.00 98.75 130 LEU A C 1
ATOM 990 O O . LEU A 1 130 ? 17.744 -0.272 -23.974 1.00 98.75 130 LEU A O 1
ATOM 994 N N . LYS A 1 131 ? 16.187 1.303 -23.544 1.00 98.62 131 LYS A N 1
ATOM 995 C CA . LYS A 1 131 ? 16.828 2.368 -24.323 1.00 98.62 131 LYS A CA 1
ATOM 996 C C . LYS A 1 131 ? 18.215 2.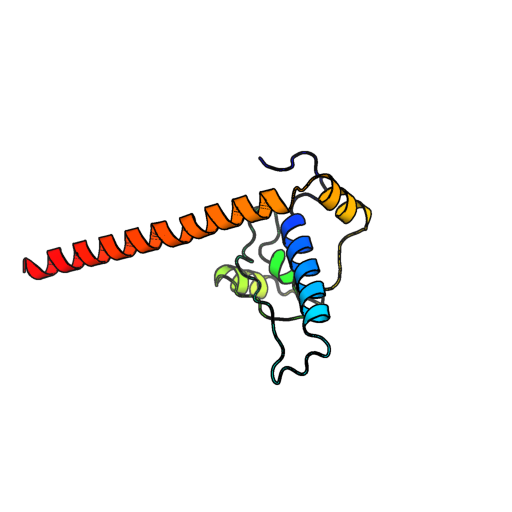706 -23.769 1.00 98.62 131 LYS A C 1
ATOM 998 O O . LYS A 1 131 ? 19.181 2.707 -24.528 1.00 98.62 131 LYS A O 1
ATOM 1003 N N . LEU A 1 132 ? 18.327 2.905 -22.455 1.00 98.62 132 LEU A N 1
ATOM 1004 C CA . LEU A 1 132 ? 19.594 3.195 -21.780 1.00 98.62 132 LEU A CA 1
ATOM 1005 C C . LEU A 1 132 ? 20.634 2.086 -22.011 1.00 98.62 132 LEU A C 1
ATOM 1007 O O . LEU A 1 132 ? 21.800 2.363 -22.294 1.00 98.62 132 LEU A O 1
ATOM 1011 N N . ILE A 1 133 ? 20.217 0.819 -21.931 1.00 98.62 133 ILE A N 1
ATOM 1012 C CA . ILE A 1 133 ? 21.091 -0.328 -22.210 1.00 98.62 133 ILE A CA 1
ATOM 1013 C C . ILE A 1 133 ? 21.551 -0.314 -23.674 1.00 98.62 133 ILE A C 1
ATOM 1015 O O . ILE A 1 133 ? 22.733 -0.538 -23.941 1.00 98.62 133 ILE A O 1
ATOM 1019 N N . ALA A 1 134 ? 20.652 -0.044 -24.625 1.00 98.38 134 ALA A N 1
ATOM 1020 C CA . ALA A 1 134 ? 20.993 0.022 -26.046 1.00 98.38 134 ALA A CA 1
ATOM 1021 C C . ALA A 1 134 ? 22.009 1.138 -26.344 1.00 98.38 134 ALA A C 1
ATOM 1023 O O . ALA A 1 134 ? 23.018 0.888 -27.006 1.00 98.38 134 ALA A O 1
ATOM 1024 N N . GLU A 1 135 ? 21.797 2.333 -25.790 1.00 98.25 135 GLU A N 1
ATOM 1025 C CA . GLU A 1 135 ? 22.730 3.463 -25.886 1.00 98.25 135 GLU A CA 1
ATOM 1026 C C . GLU A 1 135 ? 24.098 3.105 -25.294 1.00 98.25 135 GLU A C 1
ATOM 1028 O O . GLU A 1 135 ? 25.139 3.326 -25.923 1.00 98.25 135 GLU A O 1
ATOM 1033 N N . LYS A 1 136 ? 24.114 2.470 -24.114 1.00 98.25 136 LYS A N 1
ATOM 1034 C CA . LYS A 1 136 ? 25.361 2.039 -23.481 1.00 98.25 136 LYS A CA 1
ATOM 1035 C C . LYS A 1 136 ? 26.104 1.019 -24.341 1.00 98.25 136 LYS A C 1
ATOM 1037 O O . LYS A 1 136 ? 27.312 1.164 -24.522 1.00 98.25 136 LYS A O 1
ATOM 1042 N N . ARG A 1 137 ? 25.405 0.034 -24.911 1.00 98.25 137 ARG A N 1
ATOM 1043 C CA . ARG A 1 137 ? 25.996 -0.965 -25.817 1.00 98.25 137 ARG A CA 1
ATOM 1044 C C . ARG A 1 137 ? 26.604 -0.314 -27.058 1.00 98.25 137 ARG A C 1
ATOM 1046 O O . ARG A 1 137 ? 27.745 -0.623 -27.385 1.00 98.25 137 ARG A O 1
ATOM 1053 N N . ALA A 1 138 ? 25.890 0.610 -27.700 1.00 97.69 138 ALA A N 1
ATOM 1054 C CA . ALA A 1 138 ? 26.404 1.338 -28.859 1.00 97.69 138 ALA A CA 1
ATOM 1055 C C . ALA A 1 138 ? 27.676 2.134 -28.517 1.00 97.69 138 ALA A C 1
ATOM 1057 O O . ALA A 1 138 ? 28.657 2.072 -29.252 1.00 97.69 138 ALA A O 1
ATOM 1058 N N . SER A 1 139 ? 27.705 2.804 -27.357 1.00 97.50 139 SER A N 1
ATOM 1059 C CA . SER A 1 139 ? 28.879 3.573 -26.912 1.00 97.50 139 SER A CA 1
ATOM 1060 C C . SER A 1 139 ? 30.127 2.721 -26.644 1.00 97.50 139 SER A C 1
ATOM 1062 O O . SER A 1 139 ? 31.243 3.232 -26.702 1.00 97.50 139 SER A O 1
ATOM 1064 N N . LEU A 1 140 ? 29.946 1.436 -26.321 1.00 97.25 140 LEU A N 1
ATOM 1065 C CA . LEU A 1 140 ? 31.039 0.501 -26.058 1.00 97.25 140 LEU A CA 1
ATOM 1066 C C . LEU A 1 140 ? 31.533 -0.194 -27.330 1.00 97.25 140 LEU A C 1
ATOM 1068 O O . LEU A 1 140 ? 32.697 -0.557 -27.377 1.00 97.25 140 LEU A O 1
ATOM 1072 N N . ALA A 1 141 ? 30.679 -0.357 -28.344 1.00 92.62 141 ALA A N 1
ATOM 1073 C CA . ALA A 1 141 ? 31.049 -0.950 -29.632 1.00 92.62 141 ALA A CA 1
ATOM 1074 C C . ALA A 1 141 ? 31.821 0.012 -30.556 1.00 92.62 141 ALA A C 1
ATOM 1076 O O . ALA A 1 141 ? 32.417 -0.422 -31.534 1.00 92.62 141 ALA A O 1
ATOM 1077 N N . LEU A 1 142 ? 31.781 1.316 -30.264 1.00 78.06 142 LEU A N 1
ATOM 1078 C CA . LEU A 1 142 ? 32.538 2.360 -30.965 1.00 78.06 142 LEU A CA 1
ATOM 1079 C C . LEU A 1 142 ? 33.953 2.577 -30.388 1.00 78.06 142 LEU A C 1
ATOM 1081 O O . LEU A 1 142 ? 34.643 3.499 -30.819 1.00 78.06 142 LEU A O 1
ATOM 1085 N N . ARG A 1 143 ? 34.357 1.778 -29.392 1.00 54.44 143 ARG A N 1
ATOM 1086 C CA . ARG A 1 143 ? 35.714 1.742 -28.829 1.00 54.44 143 ARG A CA 1
ATOM 1087 C C . ARG A 1 143 ? 36.455 0.524 -29.354 1.00 54.44 143 ARG A C 1
ATOM 1089 O O . ARG A 1 143 ? 37.680 0.660 -29.539 1.00 54.44 143 ARG A O 1
#

Foldseek 3Di:
DAQPVADPVLVPCLVLLVQLVVQVVLCVVCPPVPPPDRDFDEAEPQADDDPPDQRQVSVLQQPDGGHYDDDPVSVVSVVVVVDDHDHRSNPHDDPVSVVSCVVRDPVVVVCVVCVVVVVVVVVVVVVVVVVVVVVVVVVVVVD